Protein AF-A0A847L0C4-F1 (afdb_monomer_lite)

Sequence (51 aa):
KEFERMEKECIMDCIECGSCQYTCPAYRPLLDYCRLGKAQVGGIIRGRQAK

pLDDT: mean 90.61, std 8.2, range [54.38, 96.44]

Structure (mmCIF, N/CA/C/O backbone):
data_AF-A0A847L0C4-F1
#
_entry.id   AF-A0A847L0C4-F1
#
loop_
_atom_site.group_PDB
_atom_site.id
_atom_site.type_symbol
_atom_site.label_atom_id
_atom_site.label_alt_id
_atom_site.label_comp_id
_atom_site.label_asym_id
_atom_site.label_entity_id
_atom_site.label_seq_id
_atom_site.pdbx_PDB_ins_code
_atom_site.Cartn_x
_atom_site.Cartn_y
_atom_site.Cartn_z
_atom_site.occupancy
_atom_site.B_iso_or_equiv
_atom_site.auth_seq_id
_atom_site.auth_comp_id
_atom_site.auth_asym_id
_atom_site.auth_atom_id
_atom_site.pdbx_PDB_model_num
ATOM 1 N N . LYS A 1 1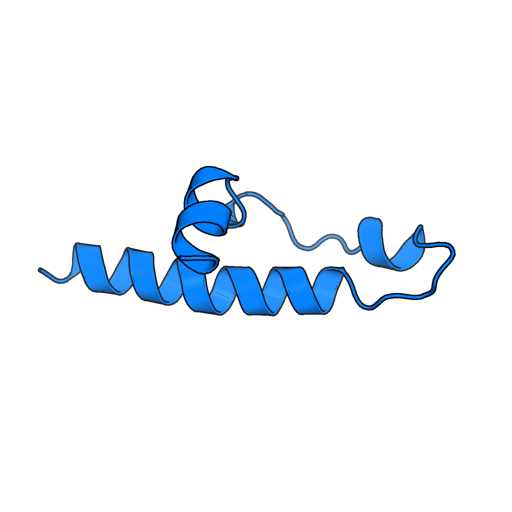 ? -20.232 -6.753 2.612 1.00 62.12 1 LYS A N 1
ATOM 2 C CA . LYS A 1 1 ? -19.710 -8.138 2.511 1.00 62.12 1 LYS A CA 1
ATOM 3 C C . LYS A 1 1 ? -18.256 -8.191 2.042 1.00 62.12 1 LYS A C 1
ATOM 5 O O . LYS A 1 1 ? -17.478 -8.873 2.691 1.00 62.12 1 LYS A O 1
ATOM 10 N N . GLU A 1 2 ? -17.849 -7.483 0.981 1.00 79.31 2 GLU A N 1
ATOM 11 C CA . GLU A 1 2 ? -16.451 -7.540 0.501 1.00 79.31 2 GLU A CA 1
ATOM 12 C C . GLU A 1 2 ? -15.431 -6.951 1.491 1.00 79.31 2 GLU A C 1
ATOM 14 O O . GLU A 1 2 ? -14.422 -7.591 1.762 1.00 79.31 2 GLU A O 1
ATOM 19 N N . PHE A 1 3 ? -15.723 -5.815 2.134 1.00 85.62 3 PHE A N 1
ATOM 20 C CA . PHE A 1 3 ? -14.799 -5.214 3.112 1.00 85.62 3 PHE A CA 1
ATOM 21 C C . PHE A 1 3 ? -14.638 -6.025 4.410 1.00 85.62 3 PHE A C 1
ATOM 23 O O . PHE A 1 3 ? -13.554 -6.056 4.977 1.00 85.62 3 PHE A O 1
ATOM 30 N N . GLU A 1 4 ? -15.672 -6.750 4.852 1.00 85.88 4 GLU A N 1
ATOM 31 C CA . GLU A 1 4 ? -15.547 -7.697 5.976 1.00 85.88 4 GLU A CA 1
ATOM 32 C C . GLU A 1 4 ? -14.652 -8.886 5.620 1.00 85.88 4 GLU A C 1
ATOM 34 O O . GLU A 1 4 ? -13.937 -9.405 6.473 1.00 85.88 4 GLU A O 1
ATOM 39 N N . ARG A 1 5 ? -14.682 -9.332 4.358 1.00 90.75 5 ARG A N 1
ATOM 40 C CA . ARG A 1 5 ? -13.759 -10.362 3.880 1.00 90.75 5 ARG A CA 1
ATOM 41 C C . ARG A 1 5 ? -12.328 -9.827 3.836 1.00 90.75 5 ARG A C 1
ATOM 43 O O . ARG A 1 5 ? -11.432 -10.516 4.297 1.00 90.75 5 ARG A O 1
ATOM 50 N N . MET A 1 6 ? -12.125 -8.607 3.341 1.00 90.31 6 MET A N 1
ATOM 51 C CA . MET A 1 6 ? -10.804 -7.967 3.314 1.00 90.31 6 MET A CA 1
ATOM 52 C C . MET A 1 6 ? -10.212 -7.789 4.717 1.00 90.31 6 MET A C 1
ATOM 54 O O . MET A 1 6 ? -9.015 -7.978 4.908 1.00 90.31 6 MET A O 1
ATOM 58 N N . GLU A 1 7 ? -11.046 -7.462 5.705 1.00 88.88 7 GLU A N 1
ATOM 59 C CA . GLU A 1 7 ? -10.640 -7.417 7.112 1.00 88.88 7 GLU A CA 1
ATOM 60 C C . GLU A 1 7 ? -10.163 -8.792 7.607 1.00 88.88 7 GLU A C 1
ATOM 62 O O . GLU A 1 7 ? -9.099 -8.886 8.213 1.00 88.88 7 GLU A O 1
ATOM 67 N N . LYS A 1 8 ? -10.900 -9.868 7.287 1.00 90.75 8 LYS A N 1
ATOM 68 C CA . LYS A 1 8 ? -10.517 -11.252 7.629 1.00 90.75 8 LYS A CA 1
ATOM 69 C C . LYS A 1 8 ? -9.262 -11.738 6.905 1.00 90.75 8 LYS A C 1
ATOM 71 O O . LYS A 1 8 ? -8.546 -12.571 7.444 1.00 90.75 8 LYS A O 1
ATOM 76 N N . GLU A 1 9 ? -9.011 -11.245 5.697 1.00 93.31 9 GLU A N 1
ATOM 77 C CA . GLU A 1 9 ? -7.798 -11.529 4.918 1.00 93.31 9 GLU A CA 1
ATOM 78 C C . GLU A 1 9 ? -6.627 -10.596 5.290 1.00 93.31 9 GLU A C 1
ATOM 80 O O . GLU A 1 9 ? -5.640 -10.521 4.563 1.00 93.31 9 GLU A O 1
ATOM 85 N N . CYS A 1 10 ? -6.717 -9.889 6.423 1.00 92.06 10 CYS A N 1
ATOM 86 C CA . CYS A 1 10 ? -5.646 -9.065 6.982 1.00 92.06 10 CYS A CA 1
ATOM 87 C C . CYS A 1 10 ? -5.115 -7.983 6.024 1.00 92.06 10 CYS A C 1
ATOM 89 O O . CYS A 1 10 ? -3.922 -7.688 5.994 1.00 92.06 10 CYS A O 1
ATOM 91 N N . ILE A 1 11 ? -5.999 -7.316 5.267 1.00 93.56 11 ILE A N 1
ATOM 92 C CA . ILE A 1 11 ? -5.607 -6.229 4.344 1.00 93.56 11 ILE A CA 1
ATOM 93 C C . ILE A 1 11 ? -4.802 -5.105 5.031 1.00 93.56 11 ILE A C 1
ATOM 95 O O . ILE A 1 11 ? -4.004 -4.417 4.390 1.00 93.56 11 ILE A O 1
ATOM 99 N N . MET A 1 12 ? -4.982 -4.924 6.344 1.00 93.62 12 MET A N 1
ATOM 100 C CA . MET A 1 12 ? -4.270 -3.925 7.144 1.00 93.62 12 MET A CA 1
ATOM 101 C C . MET A 1 12 ? -2.768 -4.222 7.298 1.00 93.62 12 MET A C 1
ATOM 103 O O . MET A 1 12 ? -2.000 -3.272 7.462 1.00 93.62 12 MET A O 1
ATOM 107 N N . ASP A 1 13 ? -2.344 -5.478 7.138 1.00 95.00 13 ASP A N 1
ATOM 108 C CA . ASP A 1 13 ? -0.946 -5.914 7.278 1.00 95.00 13 ASP A CA 1
ATOM 109 C C . ASP A 1 13 ? -0.093 -5.567 6.050 1.00 95.00 13 ASP A C 1
ATOM 111 O O . ASP A 1 13 ? 1.136 -5.524 6.114 1.00 95.00 13 ASP A O 1
ATOM 115 N N . CYS A 1 14 ? -0.725 -5.294 4.905 1.00 94.44 14 CYS A N 1
ATOM 116 C CA . CYS A 1 14 ? -0.018 -4.915 3.686 1.00 94.44 14 CYS A CA 1
ATOM 117 C C . CYS A 1 14 ? 0.792 -3.627 3.913 1.00 94.44 14 CYS A C 1
ATOM 119 O O . CYS A 1 14 ? 0.213 -2.582 4.154 1.00 94.44 14 CYS A O 1
ATOM 121 N N . ILE A 1 15 ? 2.117 -3.632 3.779 1.00 95.56 15 ILE A N 1
ATOM 122 C CA . ILE A 1 15 ? 2.950 -2.431 4.024 1.00 95.56 15 ILE A CA 1
ATOM 123 C C . ILE A 1 15 ? 3.001 -1.435 2.853 1.00 95.56 15 ILE A C 1
ATOM 125 O O . ILE A 1 15 ? 3.804 -0.510 2.863 1.00 95.56 15 ILE A O 1
ATOM 129 N N . GLU A 1 16 ? 2.185 -1.645 1.819 1.00 95.31 16 GLU A N 1
ATOM 130 C CA . GLU A 1 16 ? 2.084 -0.751 0.656 1.00 95.31 16 GLU A CA 1
ATOM 131 C C . GLU A 1 16 ? 3.410 -0.557 -0.113 1.00 95.31 16 GLU A C 1
ATOM 133 O O . GLU A 1 16 ? 3.640 0.482 -0.726 1.00 95.31 16 GLU A O 1
ATOM 138 N N . CYS A 1 17 ? 4.267 -1.588 -0.145 1.00 96.12 17 CYS A N 1
ATOM 139 C CA . CYS A 1 17 ? 5.574 -1.550 -0.820 1.00 96.12 17 CYS A CA 1
ATOM 140 C C . CYS A 1 17 ? 5.506 -1.462 -2.356 1.00 96.12 17 CYS A C 1
ATOM 142 O O . CYS A 1 17 ? 6.486 -1.095 -2.995 1.00 96.12 17 CYS A O 1
ATOM 144 N N . GLY A 1 18 ? 4.373 -1.826 -2.965 1.00 93.69 18 GLY A N 1
ATOM 145 C CA . GLY A 1 18 ? 4.166 -1.736 -4.415 1.00 93.69 18 GLY A CA 1
ATOM 146 C C . GLY A 1 18 ? 4.726 -2.888 -5.254 1.00 93.69 18 GLY A C 1
ATOM 147 O O . GLY A 1 18 ? 4.549 -2.877 -6.472 1.00 93.69 18 GLY A O 1
ATOM 148 N N . SER A 1 19 ? 5.312 -3.926 -4.646 1.00 94.88 19 SER A N 1
ATOM 149 C CA . SER A 1 19 ? 5.836 -5.090 -5.384 1.00 94.88 19 SER A CA 1
ATOM 150 C C . SER A 1 19 ? 4.776 -5.768 -6.259 1.00 94.88 19 SER A C 1
ATOM 152 O O . SER A 1 19 ? 5.067 -6.196 -7.374 1.00 94.88 19 SER A O 1
ATOM 154 N N . CYS A 1 20 ? 3.526 -5.823 -5.786 1.00 94.19 20 CYS A N 1
ATOM 155 C CA . CYS A 1 20 ? 2.409 -6.399 -6.533 1.00 94.19 20 CYS A CA 1
ATOM 156 C C . CYS A 1 20 ? 2.095 -5.628 -7.823 1.00 94.19 20 CYS A C 1
ATOM 158 O O . CYS A 1 20 ? 1.798 -6.251 -8.836 1.00 94.19 20 CYS A O 1
ATOM 160 N N . GLN A 1 21 ? 2.185 -4.295 -7.805 1.00 95.56 21 GLN A N 1
ATOM 161 C CA . GLN A 1 21 ? 1.952 -3.456 -8.980 1.00 95.56 21 GLN A CA 1
ATOM 162 C C . GLN A 1 21 ? 3.109 -3.572 -9.973 1.00 95.56 21 GLN A C 1
ATOM 164 O O . GLN A 1 21 ? 2.866 -3.717 -11.167 1.00 95.56 21 GLN A O 1
ATOM 169 N N . TYR A 1 22 ? 4.350 -3.567 -9.480 1.00 94.12 22 TYR A N 1
ATOM 170 C CA . TYR A 1 22 ? 5.540 -3.683 -10.324 1.00 94.12 22 TYR A CA 1
ATOM 171 C C . TYR A 1 22 ? 5.628 -5.037 -11.040 1.00 94.12 22 TYR A C 1
ATOM 173 O O . TYR A 1 22 ? 5.955 -5.098 -12.219 1.00 94.12 22 TYR A O 1
ATOM 181 N N . THR A 1 23 ? 5.310 -6.132 -10.343 1.00 96.19 23 THR A N 1
ATOM 182 C CA . THR A 1 23 ? 5.425 -7.485 -10.908 1.00 96.19 23 THR A CA 1
ATOM 183 C C . THR A 1 23 ? 4.227 -7.885 -11.777 1.00 96.19 23 THR A C 1
ATOM 185 O O . THR A 1 23 ? 4.266 -8.917 -12.443 1.00 96.19 23 THR A O 1
ATOM 188 N N . CYS A 1 24 ? 3.131 -7.113 -11.767 1.00 94.56 24 CYS A N 1
ATOM 189 C CA . CY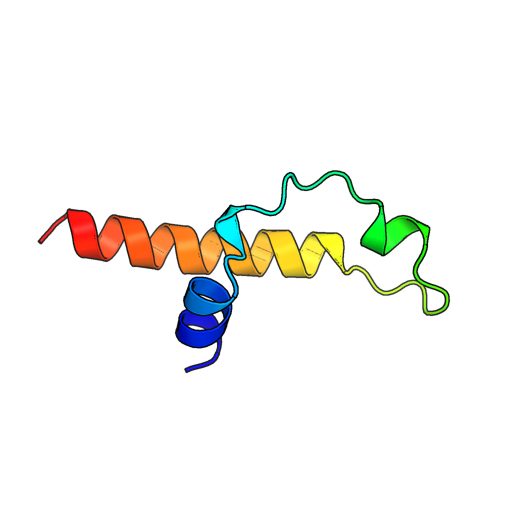S A 1 24 ? 1.895 -7.525 -12.423 1.00 94.56 24 CYS A CA 1
ATOM 190 C C . CYS A 1 24 ? 2.053 -7.536 -13.957 1.00 94.56 24 CYS A C 1
ATOM 192 O O . CYS A 1 24 ? 2.160 -6.466 -14.556 1.00 94.56 24 CYS A O 1
ATOM 194 N N . PRO A 1 25 ? 1.933 -8.698 -14.630 1.00 95.75 25 PRO A N 1
ATOM 195 C CA . PRO A 1 25 ? 2.074 -8.779 -16.089 1.00 95.75 25 PRO A CA 1
ATOM 196 C C . PRO A 1 25 ? 0.918 -8.101 -16.840 1.00 95.75 25 PRO A C 1
ATOM 198 O O . PRO A 1 25 ? 1.020 -7.822 -18.028 1.00 95.75 25 PRO A O 1
ATOM 201 N N . ALA A 1 26 ? -0.193 -7.840 -16.147 1.00 96.44 26 ALA A N 1
ATOM 202 C CA . ALA A 1 26 ? -1.374 -7.175 -16.689 1.00 96.44 26 ALA A CA 1
ATOM 203 C C . ALA A 1 26 ? -1.402 -5.663 -16.399 1.00 96.44 26 ALA A C 1
ATOM 205 O O . ALA A 1 26 ? -2.434 -5.037 -16.627 1.00 96.44 26 ALA A O 1
ATOM 206 N N . TYR A 1 27 ? -0.327 -5.092 -15.834 1.00 90.19 27 TYR A N 1
ATOM 207 C CA . TYR A 1 27 ? -0.228 -3.668 -15.475 1.00 90.19 27 TYR A CA 1
ATOM 208 C C . TYR A 1 27 ? -1.410 -3.149 -14.640 1.00 90.19 27 TYR A C 1
ATOM 210 O O . TYR A 1 27 ? -1.801 -1.985 -14.723 1.00 90.19 27 TYR A O 1
ATOM 218 N N . ARG A 1 28 ? -2.007 -4.023 -13.821 1.00 94.19 28 ARG A N 1
ATOM 219 C CA . ARG A 1 28 ? -3.139 -3.644 -12.976 1.00 94.19 28 ARG A CA 1
ATOM 220 C C . ARG A 1 28 ? -2.652 -2.797 -11.797 1.00 94.19 28 ARG A C 1
ATOM 222 O O . ARG A 1 28 ? -1.643 -3.156 -11.184 1.00 94.19 28 ARG A O 1
ATOM 229 N N . PRO A 1 29 ? -3.395 -1.746 -11.411 1.00 93.75 29 PRO A N 1
ATOM 230 C CA . PRO A 1 29 ? -3.052 -0.882 -10.282 1.00 93.75 29 PRO A CA 1
ATOM 231 C C . PRO A 1 29 ? -3.386 -1.558 -8.938 1.00 93.75 29 PRO A C 1
ATOM 233 O O . PRO A 1 29 ? -4.226 -1.102 -8.168 1.00 93.75 29 PRO A O 1
ATOM 236 N N . LEU A 1 30 ? -2.760 -2.707 -8.657 1.00 94.06 30 LEU A N 1
ATOM 237 C CA . LEU A 1 30 ? -3.060 -3.528 -7.476 1.00 94.06 30 LEU A CA 1
ATOM 238 C C . LEU A 1 30 ? -2.806 -2.781 -6.164 1.00 94.06 30 LEU A C 1
ATOM 240 O O . LEU A 1 30 ? -3.589 -2.914 -5.228 1.00 94.06 30 LEU A O 1
ATOM 244 N N . LEU A 1 31 ? -1.747 -1.972 -6.102 1.00 95.50 31 LEU A N 1
ATOM 245 C CA . LEU A 1 31 ? -1.436 -1.176 -4.917 1.00 95.50 31 LEU A CA 1
ATOM 246 C C . LEU A 1 31 ? -2.539 -0.156 -4.612 1.00 95.50 31 LEU A C 1
ATOM 248 O O . LEU A 1 31 ? -2.889 0.033 -3.449 1.00 95.50 31 LEU A O 1
ATOM 252 N N . ASP A 1 32 ? -3.109 0.469 -5.642 1.00 95.19 32 ASP A N 1
ATOM 253 C CA . ASP A 1 32 ? -4.178 1.453 -5.475 1.00 95.19 32 ASP A CA 1
ATOM 254 C C . ASP A 1 32 ? -5.455 0.792 -4.946 1.00 95.19 32 ASP A C 1
ATOM 256 O O . ASP A 1 32 ? -6.099 1.322 -4.038 1.00 95.19 32 ASP A O 1
ATOM 260 N N . TYR A 1 33 ? -5.772 -0.421 -5.408 1.00 93.88 33 TYR A N 1
ATOM 261 C CA . TYR A 1 33 ? -6.864 -1.209 -4.830 1.00 93.88 33 TYR A CA 1
ATOM 262 C C . TYR A 1 33 ? -6.599 -1.605 -3.372 1.00 93.88 33 TYR A C 1
ATOM 264 O O . TYR A 1 33 ? -7.513 -1.526 -2.548 1.00 93.88 33 TYR A O 1
ATOM 272 N N . CYS A 1 34 ? -5.365 -1.979 -3.020 1.00 94.62 34 CYS A N 1
ATOM 273 C CA . CYS A 1 34 ? -4.999 -2.261 -1.630 1.00 94.62 34 CYS A CA 1
ATOM 274 C C . CYS A 1 34 ? -5.166 -1.025 -0.732 1.00 94.62 34 CYS A C 1
ATOM 276 O O . CYS A 1 34 ? -5.737 -1.142 0.352 1.00 94.62 34 CYS A O 1
ATOM 278 N N . ARG A 1 35 ? -4.742 0.159 -1.195 1.00 95.06 35 ARG A N 1
ATOM 279 C CA . ARG A 1 35 ? -4.914 1.444 -0.490 1.00 95.06 35 ARG A CA 1
ATOM 280 C C . ARG A 1 35 ? -6.387 1.776 -0.260 1.00 95.06 35 ARG A C 1
ATOM 282 O O . ARG A 1 35 ? -6.779 2.115 0.856 1.00 95.06 35 ARG A O 1
ATOM 289 N N . LEU A 1 36 ? -7.217 1.627 -1.296 1.00 94.38 36 LEU A N 1
ATOM 290 C CA . LEU A 1 36 ? -8.668 1.817 -1.200 1.00 94.38 36 LEU A CA 1
ATOM 291 C C . LEU A 1 36 ? -9.297 0.852 -0.184 1.00 94.38 36 LEU A C 1
ATOM 293 O O . LEU A 1 36 ? -10.085 1.273 0.666 1.00 94.38 36 LEU A O 1
ATOM 297 N N . GLY A 1 37 ? -8.915 -0.427 -0.239 1.00 94.06 37 GLY A N 1
ATOM 298 C CA . GLY A 1 37 ? -9.364 -1.448 0.706 1.00 94.06 37 GLY A CA 1
ATOM 299 C C . GLY A 1 37 ? -8.971 -1.116 2.147 1.00 94.06 37 GLY A C 1
ATOM 300 O O . GLY A 1 37 ? -9.824 -1.133 3.034 1.00 94.06 37 GLY A O 1
ATOM 301 N N . LYS A 1 38 ? -7.711 -0.727 2.377 1.00 94.50 38 LYS A N 1
ATOM 302 C CA . LYS A 1 38 ? -7.217 -0.279 3.687 1.00 94.50 38 LYS A CA 1
ATOM 303 C C . LYS A 1 38 ? -7.959 0.937 4.224 1.00 94.50 38 LYS A C 1
ATOM 305 O O . LYS A 1 38 ? -8.285 0.967 5.407 1.00 94.50 38 LYS A O 1
ATOM 310 N N . ALA A 1 39 ? -8.232 1.938 3.388 1.00 94.00 39 ALA A N 1
ATOM 311 C CA . ALA A 1 39 ? -8.948 3.139 3.810 1.00 94.00 39 ALA A CA 1
ATOM 312 C C . ALA A 1 39 ? -10.362 2.803 4.316 1.00 94.00 39 ALA A C 1
ATOM 314 O O . ALA A 1 39 ? -10.753 3.244 5.401 1.00 94.00 39 ALA A O 1
ATOM 315 N N . GLN A 1 40 ? -11.092 1.968 3.569 1.00 93.81 40 GLN A N 1
ATOM 316 C CA . GLN A 1 40 ? -12.426 1.486 3.935 1.00 93.81 40 GLN A CA 1
ATOM 317 C C . GLN A 1 40 ? -12.399 0.626 5.206 1.00 93.81 40 GLN A C 1
ATOM 319 O O . GLN A 1 40 ? -13.086 0.937 6.179 1.00 93.81 40 GLN A O 1
ATOM 324 N N . VAL A 1 41 ? -11.567 -0.422 5.238 1.00 94.19 41 VAL A N 1
ATOM 325 C CA . VAL A 1 41 ? -11.469 -1.338 6.388 1.00 94.19 41 VAL A CA 1
ATOM 326 C C . VAL A 1 41 ? -10.982 -0.609 7.639 1.00 94.19 41 VAL A C 1
ATOM 328 O O . VAL A 1 41 ? -11.560 -0.774 8.710 1.00 94.19 41 VAL A O 1
ATOM 331 N N . GLY A 1 42 ? -9.996 0.281 7.515 1.00 93.38 42 GLY A N 1
ATOM 332 C CA . GLY A 1 42 ? -9.535 1.116 8.621 1.00 93.38 42 GLY A CA 1
ATOM 333 C C . GLY A 1 42 ? -10.629 2.041 9.164 1.00 93.38 42 GLY A C 1
ATOM 334 O O . GLY A 1 42 ? -10.719 2.234 10.376 1.00 93.38 42 GLY A O 1
ATOM 335 N N . GLY A 1 43 ? -11.487 2.587 8.296 1.00 92.62 43 GLY A N 1
ATOM 336 C CA . GLY A 1 43 ? -12.674 3.341 8.709 1.00 92.62 43 GLY A CA 1
ATOM 337 C C . GLY A 1 43 ? -13.666 2.486 9.501 1.00 92.62 43 GLY A C 1
ATOM 338 O O . GLY A 1 43 ? -14.134 2.910 10.556 1.00 92.62 43 GLY A O 1
ATOM 339 N N . ILE A 1 44 ? -13.924 1.260 9.040 1.00 90.94 44 ILE A N 1
ATOM 340 C CA . ILE A 1 44 ? -14.813 0.299 9.708 1.00 90.94 44 ILE A CA 1
ATOM 341 C C . ILE A 1 44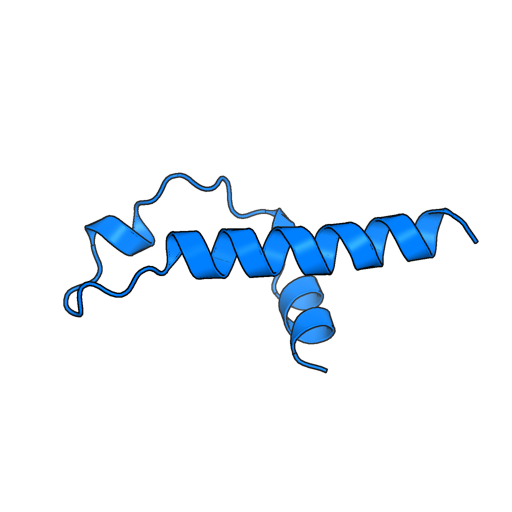 ? -14.268 -0.090 11.090 1.00 90.94 44 ILE A C 1
ATOM 343 O O . ILE A 1 44 ? -15.013 -0.041 12.068 1.00 90.94 44 ILE A O 1
ATOM 347 N N . ILE A 1 45 ? -12.977 -0.427 11.193 1.00 90.00 45 ILE A N 1
ATOM 348 C CA . ILE A 1 45 ? -12.328 -0.809 12.459 1.00 90.00 45 ILE A CA 1
ATOM 349 C C . ILE A 1 45 ? -12.429 0.332 13.478 1.00 90.00 45 ILE A C 1
ATOM 351 O O . ILE A 1 45 ? -12.886 0.119 14.601 1.00 90.00 45 ILE A O 1
ATOM 355 N N . ARG A 1 46 ? -12.073 1.561 13.079 1.00 89.38 46 ARG A N 1
ATOM 356 C CA . ARG A 1 46 ? -12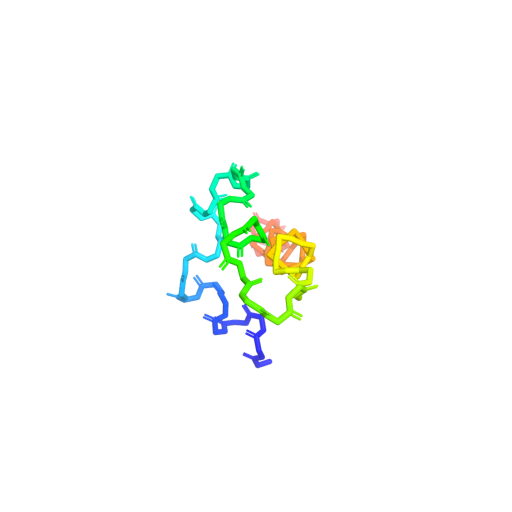.174 2.741 13.955 1.00 89.38 46 ARG A CA 1
ATOM 357 C C . ARG A 1 46 ? -13.617 3.043 14.356 1.00 89.38 46 ARG A C 1
ATOM 359 O O . ARG A 1 46 ? -13.871 3.375 15.508 1.00 89.38 46 ARG A O 1
ATOM 366 N N . GLY A 1 47 ? -14.566 2.881 13.434 1.00 87.81 47 GLY A N 1
ATOM 367 C CA . GLY A 1 47 ? -15.992 3.065 13.707 1.00 87.81 47 GLY A CA 1
ATOM 368 C C . GLY A 1 47 ? -16.566 2.065 14.716 1.00 87.81 47 GLY A C 1
ATOM 369 O O . GLY A 1 47 ? -17.518 2.395 15.418 1.00 87.81 47 GLY A O 1
ATOM 370 N N . ARG A 1 48 ? -15.985 0.862 14.827 1.00 85.31 48 ARG A N 1
ATOM 371 C CA . ARG A 1 48 ? -16.344 -0.111 15.873 1.00 85.31 48 ARG A CA 1
ATOM 372 C C . AR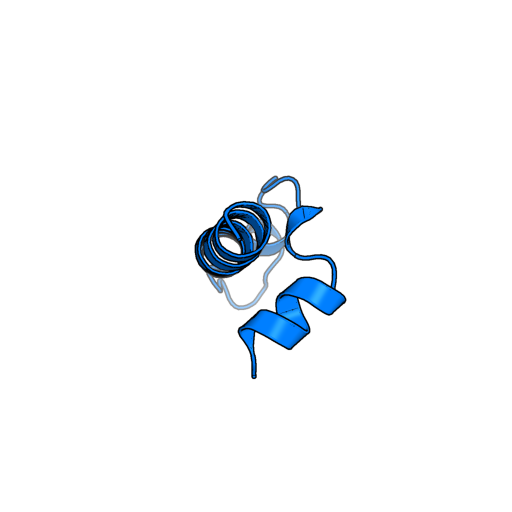G A 1 48 ? -15.756 0.254 17.230 1.00 85.31 48 ARG A C 1
ATOM 374 O O . ARG A 1 48 ? -16.424 0.058 18.231 1.00 85.31 48 ARG A O 1
ATOM 381 N N . GLN A 1 49 ? -14.533 0.781 17.254 1.00 74.56 49 GLN A N 1
ATOM 382 C CA . GLN A 1 49 ? -13.821 1.128 18.488 1.00 74.56 49 GLN A CA 1
ATOM 383 C C . GLN A 1 49 ? -14.415 2.352 19.212 1.00 74.56 49 GLN A C 1
ATOM 385 O O . GLN A 1 49 ? -14.140 2.564 20.386 1.00 74.56 49 GLN A O 1
ATOM 390 N N . ALA A 1 50 ? -15.217 3.157 18.509 1.00 73.44 50 ALA A N 1
ATOM 391 C CA . ALA A 1 50 ? -15.892 4.339 19.041 1.00 73.44 50 ALA A CA 1
ATOM 392 C C . ALA A 1 50 ? -17.286 4.059 19.652 1.00 73.44 50 ALA A C 1
ATOM 394 O O . ALA A 1 50 ? -17.959 5.007 20.057 1.00 73.44 50 ALA A O 1
ATOM 395 N N . LYS A 1 51 ? -17.738 2.798 19.682 1.00 54.38 51 LYS A N 1
ATOM 396 C CA . LYS A 1 51 ? -18.956 2.353 20.381 1.00 54.38 51 LYS A CA 1
ATOM 397 C C . LYS A 1 51 ? -18.593 1.593 21.646 1.00 54.38 51 LYS A C 1
ATOM 399 O O . LYS A 1 51 ? -19.369 1.724 22.614 1.00 54.38 51 LYS A O 1
#

Foldseek 3Di:
DVLVVCVVVVLVPPPLPCPCCVPDPVNDPVSVVSVVSNVVNVVVVVVVVVD

Radius of gyration: 12.38 Å; chains: 1; bounding box: 26×16×37 Å

Sec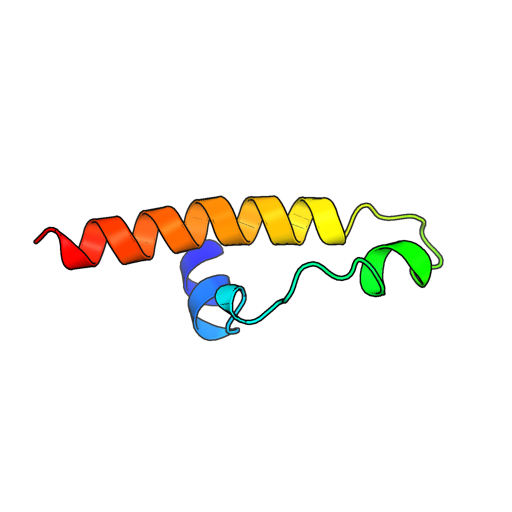ondary structure (DSSP, 8-state):
-HHHHHHHTTGGG-----HHHHH-TT---HHHHHHHHHHHHHHHHHHHHT-